Protein AF-A0A814JPN3-F1 (afdb_monomer_lite)

Structure (mmCIF, N/CA/C/O backbone):
data_AF-A0A814JPN3-F1
#
_entry.id   AF-A0A814JPN3-F1
#
loop_
_atom_site.group_PDB
_atom_site.id
_atom_site.type_symbol
_atom_site.label_atom_id
_atom_site.label_alt_id
_atom_site.label_comp_id
_atom_site.label_asym_id
_atom_site.label_entity_id
_atom_site.label_seq_id
_atom_site.pdbx_PDB_ins_code
_atom_site.Cartn_x
_atom_site.Cartn_y
_atom_site.Cartn_z
_atom_site.occupancy
_atom_site.B_iso_or_equiv
_atom_site.auth_seq_id
_atom_site.auth_comp_id
_atom_site.auth_asym_id
_atom_site.auth_atom_id
_atom_site.pdbx_PDB_model_num
ATOM 1 N N . MET A 1 1 ? -47.825 27.924 54.306 1.00 54.75 1 MET A N 1
ATOM 2 C CA . MET A 1 1 ? -46.507 27.350 53.946 1.00 54.75 1 MET A CA 1
ATOM 3 C C . MET A 1 1 ? -46.584 26.082 53.064 1.00 54.75 1 MET A C 1
ATOM 5 O O . MET A 1 1 ? -45.556 25.484 52.810 1.00 54.75 1 MET A O 1
ATOM 9 N N . VAL A 1 2 ? -47.755 25.681 52.530 1.00 55.47 2 VAL A N 1
ATOM 10 C CA . VAL A 1 2 ? -47.903 24.425 51.743 1.00 55.47 2 VAL A CA 1
ATOM 11 C C . VAL A 1 2 ? -47.824 24.639 50.216 1.00 55.47 2 VAL A C 1
ATOM 13 O O . VAL A 1 2 ? -47.392 23.757 49.482 1.00 55.47 2 VAL A O 1
ATOM 16 N N . ARG A 1 3 ? -48.160 25.837 49.712 1.00 53.38 3 ARG A N 1
ATOM 17 C CA . ARG A 1 3 ? -48.206 26.131 48.261 1.00 53.38 3 ARG A CA 1
ATOM 18 C C . ARG A 1 3 ? -46.845 26.150 47.548 1.00 53.38 3 ARG A C 1
ATOM 20 O O . ARG A 1 3 ? -46.806 25.902 46.350 1.00 53.38 3 ARG A O 1
ATOM 27 N N . PHE A 1 4 ? -45.747 26.421 48.257 1.00 55.03 4 PHE A N 1
ATOM 28 C CA . PHE A 1 4 ? -44.409 26.500 47.652 1.00 55.03 4 PHE A CA 1
ATOM 29 C C . PHE A 1 4 ? -43.815 25.121 47.321 1.00 55.03 4 PHE A C 1
ATOM 31 O O . PHE A 1 4 ? -43.157 24.975 46.292 1.00 55.03 4 PHE A O 1
ATOM 38 N N . ASN A 1 5 ? -44.113 24.093 48.125 1.00 57.00 5 ASN A N 1
ATOM 39 C CA . ASN A 1 5 ? -43.586 22.742 47.904 1.00 57.00 5 ASN A CA 1
ATOM 40 C C . ASN A 1 5 ? -44.149 22.087 46.634 1.00 57.00 5 ASN A C 1
ATOM 42 O O . ASN A 1 5 ? -43.405 21.401 45.943 1.00 57.00 5 ASN A O 1
ATOM 46 N N . ASN A 1 6 ? -45.410 22.364 46.275 1.00 59.00 6 ASN A N 1
ATOM 47 C CA . ASN A 1 6 ? -46.043 21.811 45.067 1.00 59.00 6 ASN A CA 1
ATOM 48 C C . ASN A 1 6 ? -45.474 22.378 43.753 1.00 59.00 6 ASN A C 1
ATOM 50 O O . ASN A 1 6 ? -45.504 21.712 42.721 1.00 59.00 6 ASN A O 1
ATOM 54 N N . ILE A 1 7 ? -44.946 23.606 43.775 1.00 63.78 7 ILE A N 1
ATOM 55 C CA . ILE A 1 7 ? -44.332 24.235 42.596 1.00 63.78 7 ILE A CA 1
ATOM 56 C C . ILE A 1 7 ? -42.913 23.694 42.379 1.00 63.78 7 ILE A C 1
ATOM 58 O O . ILE A 1 7 ? -42.514 23.464 41.236 1.00 63.78 7 ILE A O 1
ATOM 62 N N . LEU A 1 8 ? -42.158 23.456 43.462 1.00 61.78 8 LEU A N 1
ATOM 63 C CA . LEU A 1 8 ? -40.846 22.812 43.366 1.00 61.78 8 LEU A CA 1
ATOM 64 C C . LEU A 1 8 ? -40.973 21.374 42.859 1.00 61.78 8 LEU A C 1
ATOM 66 O O . LEU A 1 8 ? -40.282 21.022 41.906 1.00 61.78 8 LEU A O 1
ATOM 70 N N . THR A 1 9 ? -41.876 20.564 43.422 1.00 70.75 9 THR A N 1
ATOM 71 C CA . THR A 1 9 ? -42.084 19.182 42.958 1.00 70.75 9 THR A CA 1
ATOM 72 C C . THR A 1 9 ? -42.483 19.130 41.485 1.00 70.75 9 THR A C 1
ATOM 74 O O . THR A 1 9 ? -41.895 18.349 40.742 1.00 70.75 9 THR A O 1
ATOM 77 N N . GLY A 1 10 ? -43.372 20.013 41.017 1.00 74.38 10 GLY A N 1
ATOM 78 C CA . GLY A 1 10 ? -43.736 20.106 39.596 1.00 74.38 10 GLY A CA 1
ATOM 79 C C . GLY A 1 10 ? -42.550 20.379 38.657 1.00 74.38 10 GLY A C 1
ATOM 80 O O . GLY A 1 10 ? -42.453 19.767 37.594 1.00 74.38 10 GLY A O 1
ATOM 81 N N . LYS A 1 11 ? -41.600 21.237 39.060 1.00 78.12 11 LYS A N 1
ATOM 82 C CA . LYS A 1 11 ? -40.374 21.502 38.283 1.00 78.12 11 LYS A CA 1
ATOM 83 C C . LYS A 1 11 ? -39.437 20.294 38.225 1.00 78.12 11 LYS A C 1
ATOM 85 O O . LYS A 1 11 ? -38.871 20.036 37.165 1.00 78.12 11 LYS A O 1
ATOM 90 N N . TYR A 1 12 ? -39.302 19.535 39.315 1.00 82.19 12 TYR A N 1
ATOM 91 C CA . TYR A 1 12 ? -38.502 18.304 39.321 1.00 82.19 12 TYR A CA 1
ATOM 92 C C . TYR A 1 12 ? -39.085 17.232 38.396 1.00 82.19 12 TYR A C 1
ATOM 94 O O . TYR A 1 12 ? -38.330 16.614 37.649 1.00 82.19 12 TYR A O 1
ATOM 102 N N . TYR A 1 13 ? -40.412 17.062 38.370 1.00 85.19 13 TYR A N 1
ATOM 103 C CA . TYR A 1 13 ? -41.062 16.155 37.417 1.00 85.19 13 TYR A CA 1
ATOM 104 C C . TYR A 1 13 ? -40.834 16.584 35.967 1.00 85.19 13 TYR A C 1
ATOM 106 O O . TYR A 1 13 ? -40.546 15.746 35.118 1.00 85.19 13 TYR A O 1
ATOM 114 N N . MET A 1 14 ? -40.894 17.887 35.679 1.00 86.19 14 MET A N 1
ATOM 115 C CA . MET A 1 14 ? -40.640 18.396 34.330 1.00 86.19 14 MET A CA 1
ATOM 116 C C . MET A 1 14 ? -39.192 18.138 33.883 1.00 86.19 14 MET A C 1
ATOM 118 O O . MET A 1 14 ? -38.963 17.693 32.759 1.00 86.19 14 MET A O 1
ATOM 122 N N . LEU A 1 15 ? -38.219 18.355 34.775 1.00 86.25 15 LEU A N 1
ATOM 123 C CA . LEU A 1 15 ? -36.802 18.095 34.505 1.00 86.25 15 LEU A CA 1
ATOM 124 C C . LEU A 1 15 ? -36.525 16.596 34.307 1.00 86.25 15 LEU A C 1
ATOM 126 O O . LEU A 1 15 ? -35.785 16.215 33.402 1.00 86.25 15 LEU A O 1
ATOM 130 N N . PHE A 1 16 ? -37.167 15.749 35.115 1.00 89.19 16 PHE A N 1
ATOM 131 C CA . PHE A 1 16 ? -37.097 14.296 34.986 1.00 89.19 16 PHE A CA 1
ATOM 132 C C . PHE A 1 16 ? -37.656 13.822 33.639 1.00 89.19 16 PHE A C 1
ATOM 134 O O . PHE A 1 16 ? -37.011 13.032 32.956 1.00 89.19 16 PHE A O 1
ATOM 141 N N . CYS A 1 17 ? -38.796 14.360 33.194 1.00 90.31 17 CYS A N 1
ATOM 142 C CA . CYS A 1 17 ? -39.365 14.035 31.884 1.00 90.31 17 CYS A CA 1
ATOM 143 C C . CYS A 1 17 ? -38.438 14.421 30.722 1.00 90.31 17 CYS A C 1
ATOM 145 O O . CYS A 1 17 ? -38.298 13.649 29.776 1.00 90.31 17 CYS A O 1
ATOM 147 N N . ILE A 1 18 ? -37.775 15.581 30.792 1.00 92.25 18 ILE A N 1
ATOM 148 C CA . ILE A 1 18 ? -36.807 16.014 29.769 1.00 92.25 18 ILE A CA 1
ATOM 149 C C . ILE A 1 18 ? -35.603 15.068 29.725 1.00 92.25 18 ILE A C 1
ATOM 151 O O . ILE A 1 18 ? -35.151 14.703 28.641 1.00 92.25 18 ILE A O 1
ATOM 155 N N . PHE A 1 19 ? -35.111 14.643 30.889 1.00 94.50 19 PHE A N 1
ATOM 156 C CA . PHE A 1 19 ? -34.005 13.694 30.982 1.00 94.50 19 PHE A CA 1
ATOM 157 C C . PHE A 1 19 ? -34.380 12.318 30.418 1.00 94.50 19 PHE A C 1
ATOM 159 O O . PHE A 1 19 ? -33.638 11.737 29.634 1.00 94.50 19 PHE A O 1
ATOM 166 N N . VAL A 1 20 ? -35.568 11.809 30.749 1.00 94.88 20 VAL A N 1
ATOM 167 C CA . VAL A 1 20 ? -36.057 10.538 30.197 1.00 94.88 20 VAL A CA 1
ATOM 168 C C . VAL A 1 20 ? -36.220 10.634 28.678 1.00 94.88 20 VAL A C 1
ATOM 170 O O . VAL A 1 20 ? -35.792 9.733 27.957 1.00 94.88 20 VAL A O 1
ATOM 173 N N . LEU A 1 21 ? -36.773 11.739 28.171 1.00 94.25 21 LEU A N 1
ATOM 174 C CA . LEU A 1 21 ? -36.935 11.958 26.735 1.00 94.25 21 LEU A CA 1
ATOM 175 C C . LEU A 1 21 ? -35.583 12.024 26.009 1.00 94.25 21 LEU A C 1
ATOM 177 O O . LEU A 1 21 ? -35.436 11.421 24.947 1.00 94.25 21 LEU A O 1
ATOM 181 N N . SER A 1 22 ? -34.583 12.703 26.578 1.00 94.06 22 SER A N 1
ATOM 182 C CA . SER A 1 22 ? -33.246 12.772 25.979 1.00 94.06 22 SER A CA 1
ATOM 183 C C . SER A 1 22 ? -32.550 11.408 25.972 1.00 94.06 22 SER A C 1
ATOM 185 O O . SER A 1 22 ? -31.934 11.050 24.967 1.00 94.06 22 SER A O 1
ATOM 187 N N . CYS A 1 23 ? -32.716 10.602 27.026 1.00 95.56 23 CYS A N 1
ATOM 188 C CA . CYS A 1 23 ? -32.232 9.223 27.062 1.00 95.56 23 CYS A CA 1
ATOM 189 C C . CYS A 1 23 ? -32.877 8.358 25.972 1.00 95.56 23 CYS A C 1
ATOM 191 O O . CYS A 1 23 ? -32.170 7.626 25.279 1.00 95.56 23 CYS A O 1
ATOM 193 N N . ILE A 1 24 ? -34.195 8.461 25.779 1.00 95.50 24 ILE A N 1
ATOM 194 C CA . ILE A 1 24 ? -34.912 7.711 24.736 1.00 95.50 24 ILE A CA 1
ATOM 195 C C . ILE A 1 24 ? -34.402 8.104 23.346 1.00 95.50 24 ILE A C 1
ATOM 197 O O . ILE A 1 24 ? -34.072 7.232 22.541 1.00 95.50 24 ILE A O 1
ATOM 201 N N . LEU A 1 25 ? -34.274 9.405 23.073 1.00 95.56 25 LEU A N 1
ATOM 202 C CA . LEU A 1 25 ? -33.757 9.903 21.796 1.00 95.56 25 LEU A CA 1
ATOM 203 C C . LEU A 1 25 ? -32.317 9.443 21.537 1.00 95.56 25 LEU A C 1
ATOM 205 O O . LEU A 1 25 ? -31.983 9.070 20.411 1.00 95.56 25 LEU A O 1
ATOM 209 N N . TYR A 1 26 ? -31.474 9.412 22.571 1.00 96.50 26 TYR A N 1
ATOM 210 C CA . TYR A 1 26 ? -30.112 8.899 22.457 1.00 96.50 26 TYR A CA 1
ATOM 211 C C . TYR A 1 26 ? -30.099 7.416 22.078 1.00 96.50 26 TYR A C 1
ATOM 213 O O . TYR A 1 26 ? -29.408 7.040 21.136 1.00 96.50 26 TYR A O 1
ATOM 221 N N . ILE A 1 27 ? -30.896 6.578 22.749 1.00 94.50 27 ILE A N 1
ATOM 222 C CA . ILE A 1 27 ? -30.971 5.137 22.458 1.00 94.50 27 ILE A CA 1
ATOM 223 C C . ILE A 1 27 ? -31.448 4.889 21.021 1.00 94.50 27 ILE A C 1
ATOM 225 O O . ILE A 1 27 ? -30.842 4.089 20.309 1.00 94.50 27 ILE A O 1
ATOM 229 N N . LEU A 1 28 ? -32.476 5.610 20.565 1.00 94.69 28 LEU A N 1
ATOM 230 C CA . LEU A 1 28 ? -32.971 5.510 19.187 1.00 94.69 28 LEU A CA 1
ATOM 231 C C . LEU A 1 28 ? -31.893 5.891 18.161 1.00 94.69 28 LEU A C 1
ATOM 233 O O . LEU A 1 28 ? -31.717 5.195 17.161 1.00 94.69 28 LEU A O 1
ATOM 237 N N . SER A 1 29 ? -31.124 6.947 18.436 1.00 94.25 29 SER A N 1
ATOM 238 C CA . SER A 1 29 ? -29.995 7.367 17.596 1.00 94.25 29 SER A CA 1
ATOM 239 C C . SER A 1 29 ? -28.899 6.296 17.511 1.00 94.25 29 SER A C 1
ATOM 241 O O . SER A 1 29 ? -28.409 5.985 16.422 1.00 94.25 29 SER A O 1
ATOM 243 N N . GLN A 1 30 ? -28.549 5.666 18.639 1.00 93.62 30 GLN A N 1
ATOM 244 C CA . GLN A 1 30 ? -27.588 4.558 18.658 1.00 93.62 30 GLN A CA 1
ATOM 245 C C . GLN A 1 30 ? -28.074 3.380 17.807 1.00 93.62 30 GLN A C 1
ATOM 247 O O . GLN A 1 30 ? -27.293 2.812 17.047 1.00 93.62 30 GLN A O 1
ATOM 252 N N . PHE A 1 31 ? -29.362 3.046 17.898 1.00 94.44 31 PHE A N 1
ATOM 253 C CA . PHE A 1 31 ? -29.955 1.939 17.152 1.00 94.44 31 PHE A CA 1
ATOM 254 C C . PHE A 1 31 ? -29.919 2.184 15.639 1.00 94.44 31 PHE A C 1
ATOM 256 O O . PHE A 1 31 ? -29.508 1.306 14.881 1.00 94.44 31 PHE A O 1
ATOM 263 N N . TYR A 1 32 ? -30.257 3.403 15.205 1.00 94.50 32 TYR A N 1
ATOM 264 C CA . TYR A 1 32 ? -30.175 3.795 13.798 1.00 94.50 32 TYR A CA 1
ATOM 265 C C . TYR A 1 32 ? -28.742 3.696 13.258 1.00 94.50 32 TYR A C 1
ATOM 267 O O . TYR A 1 32 ? -28.525 3.174 12.165 1.00 94.50 32 TYR A O 1
ATOM 275 N N . ARG A 1 33 ? -27.741 4.125 14.045 1.00 92.81 33 ARG A N 1
ATOM 276 C CA . ARG A 1 33 ? -26.330 4.010 13.647 1.00 92.81 33 ARG A CA 1
ATOM 277 C C . ARG A 1 33 ? -25.917 2.553 13.438 1.00 92.81 33 ARG A C 1
ATOM 279 O O . ARG A 1 33 ? -25.216 2.260 12.476 1.00 92.81 33 ARG A O 1
ATOM 286 N 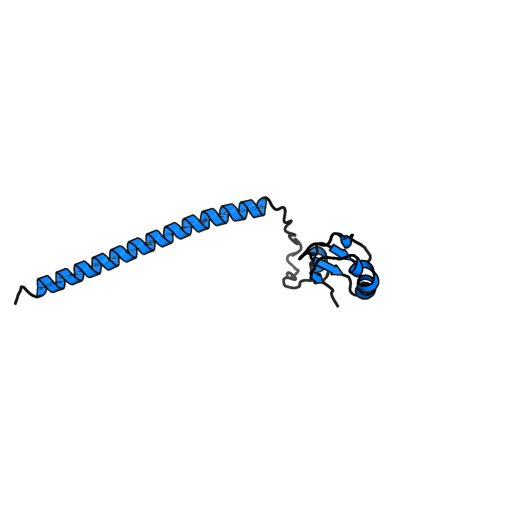N . THR A 1 34 ? -26.338 1.649 14.319 1.00 91.56 34 THR A N 1
ATOM 287 C CA . THR A 1 34 ? -25.993 0.225 14.208 1.00 91.56 34 THR A CA 1
ATOM 288 C C . THR A 1 34 ? -26.566 -0.397 12.937 1.00 91.56 34 THR A C 1
ATOM 290 O O . THR A 1 34 ? -25.849 -1.114 12.244 1.00 91.56 34 THR A O 1
ATOM 293 N N . ILE A 1 35 ? -27.818 -0.079 12.593 1.00 92.12 35 ILE A N 1
ATOM 294 C CA . ILE A 1 35 ? -28.453 -0.562 11.358 1.00 92.12 35 ILE A CA 1
ATOM 295 C C . ILE A 1 35 ? -27.691 -0.049 10.130 1.00 92.12 35 ILE A C 1
ATOM 297 O O . ILE A 1 35 ? -27.298 -0.847 9.282 1.00 92.12 35 ILE A O 1
ATOM 301 N N . LEU A 1 36 ? -27.384 1.251 10.083 1.00 91.19 36 LEU A N 1
ATOM 302 C CA . LEU A 1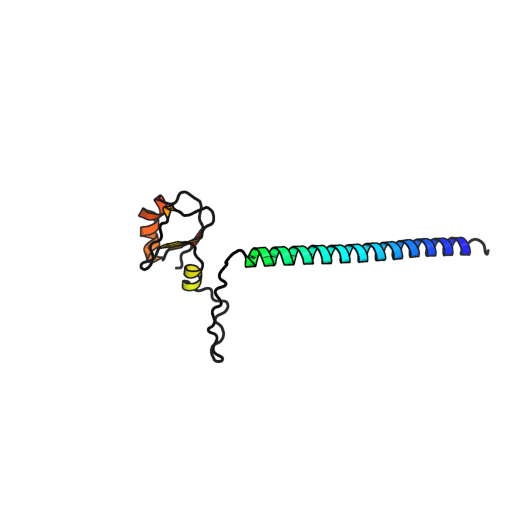 36 ? -26.626 1.850 8.981 1.00 91.19 36 LEU A CA 1
ATOM 303 C C . LEU A 1 36 ? -25.249 1.188 8.798 1.00 91.19 36 LEU A C 1
ATOM 305 O O . LEU A 1 36 ? -24.847 0.882 7.679 1.00 91.19 36 LEU A O 1
ATOM 309 N N . ILE A 1 37 ? -24.526 0.949 9.899 1.00 87.62 37 ILE A N 1
ATOM 310 C CA . ILE A 1 37 ? -23.220 0.279 9.858 1.00 87.62 37 ILE A CA 1
ATOM 311 C C . ILE A 1 37 ? -23.372 -1.152 9.336 1.00 87.62 37 ILE A C 1
ATOM 313 O O . ILE A 1 37 ? -22.559 -1.574 8.521 1.00 87.62 37 ILE A O 1
ATOM 317 N N . SER A 1 38 ? -24.414 -1.877 9.754 1.00 87.75 38 SER A N 1
ATOM 318 C CA . SER A 1 38 ? -24.640 -3.251 9.297 1.00 87.75 38 SER A CA 1
ATOM 319 C C . SER A 1 38 ? -24.876 -3.337 7.784 1.00 87.75 38 SER A C 1
ATOM 321 O O . SER A 1 38 ? -24.238 -4.146 7.109 1.00 87.75 38 SER A O 1
ATOM 323 N N . GLU A 1 39 ? -25.692 -2.443 7.220 1.00 90.25 39 GLU A N 1
ATOM 324 C CA . GLU A 1 39 ? -25.912 -2.373 5.770 1.00 90.25 39 GLU A CA 1
ATOM 325 C C . GLU A 1 39 ? -24.624 -2.008 5.024 1.00 90.25 39 GLU A C 1
ATOM 327 O O . GLU A 1 39 ? -24.279 -2.649 4.031 1.00 90.25 39 GLU A O 1
ATOM 332 N N . LEU A 1 40 ? -23.862 -1.038 5.540 1.00 87.19 40 LEU A N 1
ATOM 333 C CA . LEU A 1 40 ? -22.586 -0.633 4.954 1.00 87.19 40 LEU A CA 1
ATOM 334 C C . LEU A 1 40 ? -21.568 -1.784 4.951 1.00 87.19 40 LEU A C 1
ATOM 336 O O . LEU A 1 40 ? -20.864 -1.972 3.962 1.00 87.19 40 LEU A O 1
ATOM 340 N N . THR A 1 41 ? -21.498 -2.570 6.031 1.00 83.38 41 THR A N 1
ATOM 341 C CA . THR A 1 41 ? -20.585 -3.719 6.112 1.00 83.38 41 THR A CA 1
ATOM 342 C C . THR A 1 41 ? -20.939 -4.812 5.113 1.00 83.38 41 THR A C 1
ATOM 344 O O . THR A 1 41 ? -20.039 -5.347 4.475 1.00 83.38 41 THR A O 1
ATOM 347 N N . ILE A 1 42 ? -22.229 -5.095 4.912 1.00 80.50 42 ILE A N 1
ATOM 348 C CA . ILE A 1 42 ? -22.688 -6.085 3.927 1.00 80.50 42 ILE A CA 1
ATOM 349 C C . ILE A 1 42 ? -22.364 -5.615 2.504 1.00 80.50 42 ILE A C 1
ATOM 351 O O . ILE A 1 42 ? -21.925 -6.403 1.668 1.00 80.50 42 ILE A O 1
ATOM 355 N N . LEU A 1 43 ? -22.557 -4.327 2.209 1.00 80.88 43 LEU A N 1
ATOM 356 C CA . LEU A 1 43 ? -22.201 -3.763 0.906 1.00 80.88 43 LEU A CA 1
ATOM 357 C C . LEU A 1 43 ? -20.692 -3.823 0.661 1.00 80.88 43 LEU A C 1
ATOM 359 O O . LEU A 1 43 ? -20.273 -4.224 -0.423 1.00 80.88 43 LEU A O 1
ATOM 363 N N . LEU A 1 44 ? -19.886 -3.480 1.667 1.00 78.81 44 LEU A N 1
ATOM 364 C CA . LEU A 1 44 ? -18.432 -3.549 1.571 1.00 78.81 44 LEU A CA 1
ATOM 365 C C . LEU A 1 44 ? -17.958 -4.987 1.322 1.00 78.81 44 LEU A C 1
ATOM 367 O O . LEU A 1 44 ? -17.178 -5.207 0.400 1.00 78.81 44 LEU A O 1
ATOM 371 N N . ASP A 1 45 ? -18.471 -5.963 2.068 1.00 77.56 45 ASP A N 1
ATOM 372 C CA . ASP A 1 45 ? -18.106 -7.376 1.910 1.00 77.56 45 ASP A CA 1
ATOM 373 C C . ASP A 1 45 ? -18.458 -7.901 0.509 1.00 77.56 45 ASP A C 1
ATOM 375 O O . ASP A 1 45 ? -17.625 -8.502 -0.163 1.00 77.56 45 ASP A O 1
ATOM 379 N N . ASN A 1 46 ? -19.637 -7.548 -0.015 1.00 71.44 46 ASN A N 1
ATOM 380 C CA . ASN A 1 46 ? -20.025 -7.890 -1.386 1.00 71.44 46 ASN A CA 1
ATOM 381 C C . ASN A 1 46 ? -19.141 -7.212 -2.446 1.00 71.44 46 ASN A C 1
ATOM 383 O O . ASN A 1 46 ? -18.863 -7.804 -3.489 1.00 71.44 46 ASN A O 1
ATOM 387 N N . THR A 1 47 ? -18.693 -5.973 -2.221 1.00 70.81 47 THR A N 1
ATOM 388 C CA . THR A 1 47 ? -17.746 -5.323 -3.142 1.00 70.81 47 THR A CA 1
ATOM 389 C C . THR A 1 47 ? -16.366 -5.973 -3.094 1.00 70.81 47 THR A C 1
ATOM 391 O O . THR A 1 47 ? -15.756 -6.157 -4.143 1.00 70.81 47 THR A O 1
ATOM 394 N N . VAL A 1 48 ? -15.896 -6.383 -1.913 1.00 70.75 48 VAL A N 1
ATOM 395 C CA . VAL A 1 48 ? -14.627 -7.106 -1.744 1.00 70.75 48 VAL A CA 1
ATOM 396 C C . VAL A 1 48 ? -14.713 -8.509 -2.342 1.00 70.75 48 VAL A C 1
ATOM 398 O O . VAL A 1 48 ? -13.784 -8.920 -3.016 1.00 70.75 48 VAL A O 1
ATOM 401 N N . ALA A 1 49 ? -15.830 -9.221 -2.193 1.00 62.03 49 ALA A N 1
ATOM 402 C CA . ALA A 1 49 ? -16.020 -10.541 -2.795 1.00 62.03 49 ALA A CA 1
ATOM 403 C C . ALA A 1 49 ? -16.067 -10.502 -4.335 1.00 62.03 49 ALA A C 1
ATOM 405 O O . ALA A 1 49 ? -15.618 -11.441 -4.987 1.00 62.03 49 ALA A O 1
ATOM 406 N N . ASN A 1 50 ? -16.596 -9.423 -4.925 1.00 59.25 50 ASN A N 1
ATOM 407 C CA . ASN A 1 50 ? -16.649 -9.250 -6.382 1.00 59.25 50 ASN A CA 1
ATOM 408 C C . ASN A 1 50 ? -15.321 -8.768 -6.986 1.00 59.25 50 ASN A C 1
ATOM 410 O O . A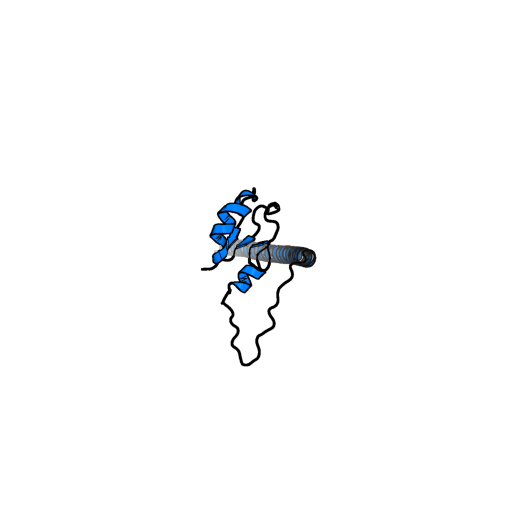SN A 1 50 ? -15.051 -9.002 -8.166 1.00 59.25 50 ASN A O 1
ATOM 414 N N . ASN A 1 51 ? -14.482 -8.110 -6.191 1.00 57.47 51 ASN A N 1
ATOM 415 C CA . ASN A 1 51 ? -13.139 -7.734 -6.593 1.00 57.47 51 ASN A CA 1
ATOM 416 C C . ASN A 1 51 ? -12.222 -8.906 -6.235 1.00 57.47 51 ASN A C 1
ATOM 418 O O . ASN A 1 51 ? -11.916 -9.091 -5.069 1.00 57.47 51 ASN A O 1
ATOM 422 N N . ASN A 1 52 ? -11.780 -9.704 -7.213 1.00 54.97 52 ASN A N 1
ATOM 423 C CA . ASN A 1 52 ? -10.841 -10.822 -7.018 1.00 54.97 52 ASN A CA 1
ATOM 424 C C . ASN A 1 52 ? -9.454 -10.359 -6.505 1.00 54.97 52 ASN A C 1
ATOM 426 O O . ASN A 1 52 ? -8.436 -10.559 -7.166 1.00 54.97 52 ASN A O 1
ATOM 430 N N . THR A 1 53 ? -9.377 -9.735 -5.332 1.00 48.69 53 THR A N 1
ATOM 431 C CA . THR A 1 53 ? -8.140 -9.529 -4.595 1.00 48.69 53 THR A CA 1
ATOM 432 C C . THR A 1 53 ? -7.762 -10.877 -4.014 1.00 48.69 53 THR A C 1
ATOM 434 O O . THR A 1 53 ? -8.264 -11.303 -2.975 1.00 48.69 53 THR A O 1
ATOM 437 N N . THR A 1 54 ? -6.911 -11.595 -4.736 1.00 43.03 54 THR A N 1
ATOM 438 C CA . THR A 1 54 ? -6.263 -12.813 -4.263 1.00 43.03 54 THR A CA 1
ATOM 439 C C . THR A 1 54 ? -5.516 -12.503 -2.969 1.00 43.03 54 THR A C 1
ATOM 441 O O . THR A 1 54 ? -4.429 -11.927 -2.987 1.00 43.03 54 THR A O 1
ATOM 444 N N . TYR A 1 55 ? -6.100 -12.869 -1.831 1.00 46.75 55 TYR A N 1
ATOM 445 C CA . TYR A 1 55 ? -5.395 -12.872 -0.558 1.00 46.75 55 TYR A CA 1
ATOM 446 C C . TYR A 1 55 ? -4.325 -13.967 -0.617 1.00 46.75 55 TYR A C 1
ATOM 448 O O . TYR A 1 55 ? -4.632 -15.158 -0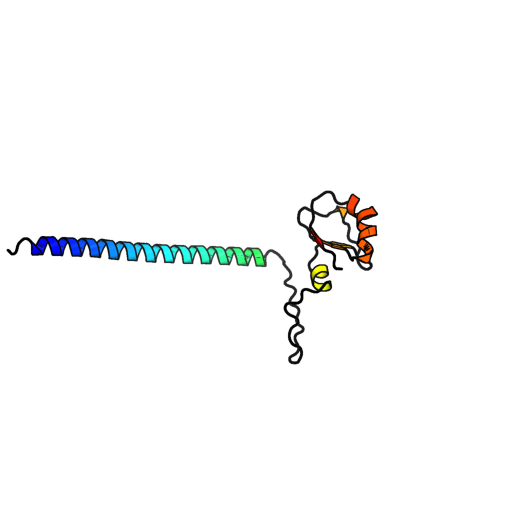.552 1.00 46.75 55 TYR A O 1
ATOM 456 N N . TYR A 1 56 ? -3.061 -13.573 -0.768 1.00 46.19 56 TYR A N 1
ATOM 457 C CA . TYR A 1 56 ? -1.921 -14.481 -0.658 1.00 46.19 56 TYR A CA 1
ATOM 458 C C . TYR A 1 56 ? -1.762 -14.922 0.804 1.00 46.19 56 TYR A C 1
ATOM 460 O O . TYR A 1 56 ? -1.019 -14.324 1.581 1.00 46.19 56 TYR A O 1
ATOM 468 N N . TYR A 1 57 ? -2.481 -15.969 1.206 1.00 42.22 57 TYR A N 1
ATOM 469 C CA . TYR A 1 57 ? -2.249 -16.640 2.482 1.00 42.22 57 TYR A CA 1
ATOM 470 C C . TYR A 1 57 ? -0.949 -17.448 2.395 1.00 42.22 57 TYR A C 1
ATOM 472 O O . TYR A 1 57 ? -0.922 -18.555 1.858 1.00 42.22 57 TYR A O 1
ATOM 480 N N . TYR A 1 58 ? 0.142 -16.903 2.936 1.00 45.44 58 TYR A N 1
ATOM 481 C CA . TYR A 1 58 ? 1.389 -17.644 3.132 1.00 45.44 58 TYR A CA 1
ATOM 482 C C . TYR A 1 58 ? 1.198 -18.704 4.221 1.00 45.44 58 TYR A C 1
ATOM 484 O O . TYR A 1 58 ? 1.367 -18.455 5.414 1.00 45.44 58 TYR A O 1
ATOM 492 N N . HIS A 1 59 ? 0.837 -19.914 3.807 1.00 44.47 59 HIS A N 1
ATOM 493 C CA . HIS A 1 59 ? 0.702 -21.059 4.695 1.00 44.47 59 HIS A CA 1
ATOM 494 C C . HIS A 1 59 ? 2.044 -21.783 4.860 1.00 44.47 59 HIS A C 1
ATOM 496 O O . HIS A 1 59 ? 2.240 -22.849 4.298 1.00 44.47 59 HIS A O 1
ATOM 502 N N . HIS A 1 60 ? 2.980 -21.217 5.629 1.00 47.12 60 HIS A N 1
ATOM 503 C CA . HIS A 1 60 ? 4.172 -21.956 6.076 1.00 47.12 60 HIS A CA 1
ATOM 504 C C . HIS A 1 60 ? 4.670 -21.496 7.455 1.00 47.12 60 HIS A C 1
ATOM 506 O O . HIS A 1 60 ? 5.775 -20.979 7.602 1.00 47.12 60 HIS A O 1
ATOM 512 N N . ALA A 1 61 ? 3.868 -21.747 8.490 1.00 45.59 61 ALA A N 1
ATOM 513 C CA . ALA A 1 61 ? 4.353 -21.819 9.866 1.00 45.59 61 ALA A CA 1
ATOM 514 C C . ALA A 1 61 ? 4.170 -23.260 10.360 1.00 45.59 61 ALA A C 1
ATOM 516 O O . ALA A 1 61 ? 3.103 -23.652 10.822 1.00 45.59 61 ALA A O 1
ATOM 517 N N . THR A 1 62 ? 5.199 -24.087 10.187 1.00 56.19 62 THR A N 1
ATOM 518 C CA . THR A 1 62 ? 5.319 -25.357 10.912 1.00 56.19 62 THR A CA 1
ATOM 519 C C . THR A 1 62 ? 5.557 -25.063 12.394 1.00 56.19 62 THR A C 1
ATOM 521 O O . THR A 1 62 ? 6.243 -24.093 12.705 1.00 56.19 62 THR A O 1
ATOM 524 N N . SER A 1 63 ? 5.037 -25.913 13.288 1.00 60.59 63 SER A N 1
ATOM 525 C CA . SER A 1 63 ? 5.046 -25.757 14.760 1.00 60.59 63 SER A CA 1
ATOM 526 C C . SER A 1 63 ? 6.399 -25.374 15.387 1.00 60.59 63 SER A C 1
ATOM 528 O O . SER A 1 63 ? 6.415 -24.775 16.457 1.00 60.59 63 SER A O 1
ATOM 530 N N . ASP A 1 64 ? 7.515 -25.681 14.722 1.00 60.31 64 ASP A N 1
ATOM 531 C CA . ASP A 1 64 ? 8.876 -25.448 15.228 1.00 60.31 64 ASP A CA 1
ATOM 532 C C . ASP A 1 64 ? 9.562 -24.199 14.647 1.00 60.31 64 ASP A C 1
ATOM 534 O O . ASP A 1 64 ? 10.735 -23.939 14.919 1.00 60.31 64 ASP A O 1
ATOM 538 N N . ARG A 1 65 ? 8.859 -23.406 13.829 1.00 55.94 65 ARG A N 1
ATOM 539 C CA . ARG A 1 65 ? 9.391 -22.176 13.236 1.00 55.94 65 ARG A CA 1
ATOM 540 C C . ARG A 1 65 ? 8.516 -21.001 13.660 1.00 55.94 65 ARG A C 1
ATOM 542 O O . ARG A 1 65 ? 7.381 -20.881 13.206 1.00 55.94 65 ARG A O 1
ATOM 549 N N . ASN A 1 66 ? 9.050 -20.124 14.516 1.00 52.94 66 ASN A N 1
ATOM 550 C CA . ASN A 1 66 ? 8.408 -18.839 14.790 1.00 52.94 66 ASN A CA 1
ATOM 551 C C . ASN A 1 66 ? 8.109 -18.146 13.456 1.00 52.94 66 ASN A C 1
ATOM 553 O O . ASN A 1 66 ? 8.981 -18.050 12.591 1.00 52.94 66 ASN A O 1
ATOM 557 N N . SER A 1 67 ? 6.867 -17.693 13.297 1.00 56.72 67 SER A N 1
ATOM 558 C CA . SER A 1 67 ? 6.442 -16.942 12.121 1.00 56.72 67 SER A CA 1
ATOM 559 C C . SER A 1 67 ? 7.350 -15.725 11.938 1.00 56.72 67 SER A C 1
ATOM 561 O O . SER A 1 67 ? 7.505 -14.927 12.861 1.00 56.72 67 SER A O 1
ATOM 563 N N . SER A 1 68 ? 7.925 -15.548 10.746 1.00 52.75 68 SER A N 1
ATOM 564 C CA . SER A 1 68 ? 8.717 -14.366 10.369 1.00 52.75 68 SER A CA 1
ATOM 565 C C . SER A 1 68 ? 7.863 -13.096 10.205 1.00 52.75 68 SER A C 1
ATOM 567 O O . SER A 1 68 ? 8.259 -12.161 9.518 1.00 52.75 68 SER A O 1
ATOM 569 N N . TYR A 1 69 ? 6.668 -13.054 10.789 1.00 51.62 69 TYR A N 1
ATOM 570 C CA . TYR A 1 69 ? 5.785 -11.895 10.803 1.00 51.62 69 TYR A CA 1
ATOM 571 C C . TYR A 1 69 ? 6.339 -10.904 11.840 1.00 51.62 69 TYR A C 1
ATOM 573 O O . TYR A 1 69 ? 6.205 -11.115 13.039 1.00 51.62 69 TYR A O 1
ATOM 581 N N . LEU A 1 70 ? 7.158 -9.921 11.462 1.00 59.72 70 LEU A N 1
ATOM 582 C CA . LEU A 1 70 ? 6.784 -8.721 10.705 1.00 59.72 70 LEU A CA 1
ATOM 583 C C . LEU A 1 70 ? 7.809 -8.357 9.604 1.00 59.72 70 LEU A C 1
ATOM 585 O O . LEU A 1 70 ? 8.043 -7.181 9.330 1.00 59.72 70 LEU A O 1
ATOM 589 N N 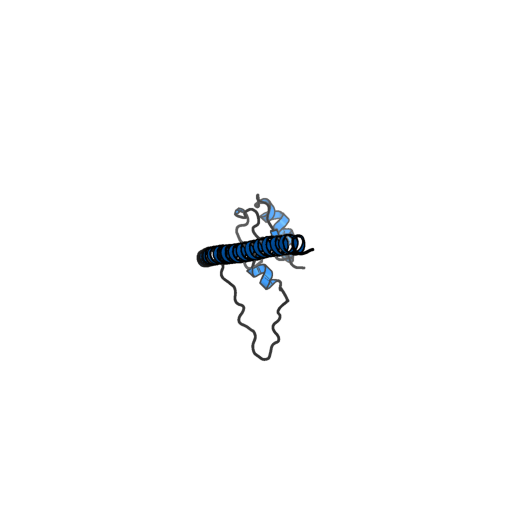. PHE A 1 71 ? 8.483 -9.341 9.009 1.00 58.66 71 PHE A N 1
ATOM 590 C CA . PHE A 1 71 ? 9.531 -9.098 8.018 1.00 58.66 71 PHE A CA 1
ATOM 591 C C . PHE A 1 71 ? 8.945 -9.116 6.607 1.00 58.66 71 PHE A C 1
ATOM 593 O O . PHE A 1 71 ? 8.782 -10.170 5.992 1.00 58.66 71 PHE A O 1
ATOM 600 N N . ILE A 1 72 ? 8.620 -7.930 6.088 1.00 66.81 72 ILE A N 1
ATOM 601 C CA . ILE A 1 72 ? 8.374 -7.754 4.655 1.00 66.81 72 ILE A CA 1
ATOM 602 C C . ILE A 1 72 ? 9.729 -7.926 3.960 1.00 66.81 72 ILE A C 1
ATOM 604 O O . ILE A 1 72 ? 10.619 -7.091 4.114 1.00 66.81 72 ILE A O 1
ATOM 608 N N . SER A 1 73 ? 9.913 -9.048 3.262 1.00 76.19 73 SER A N 1
ATOM 609 C CA . SER A 1 73 ? 11.125 -9.321 2.491 1.00 76.19 73 SER A CA 1
ATOM 610 C C . SER A 1 73 ? 11.022 -8.724 1.089 1.00 76.19 73 SER A C 1
ATOM 612 O O . SER A 1 73 ? 9.957 -8.277 0.653 1.00 76.19 73 SER A O 1
ATOM 614 N N . GLY A 1 74 ? 12.133 -8.734 0.351 1.00 77.31 74 GLY A N 1
ATOM 615 C CA . GLY A 1 74 ? 12.113 -8.244 -1.021 1.00 77.31 74 GLY A CA 1
ATOM 616 C C . GLY A 1 74 ? 11.277 -9.068 -1.982 1.00 77.31 74 GLY A C 1
ATOM 617 O O . GLY A 1 74 ? 10.624 -8.496 -2.852 1.00 77.31 74 GLY A O 1
ATOM 618 N N . ASP A 1 75 ? 11.182 -10.372 -1.748 1.00 80.81 75 ASP A N 1
ATOM 619 C CA . ASP A 1 75 ? 10.270 -11.239 -2.490 1.00 80.81 75 ASP A CA 1
ATOM 620 C C . ASP A 1 75 ? 8.809 -10.884 -2.214 1.00 80.81 75 ASP A C 1
ATOM 622 O O . ASP A 1 75 ? 7.978 -10.925 -3.120 1.00 80.81 75 ASP A O 1
ATOM 626 N N . THR A 1 76 ? 8.499 -10.463 -0.984 1.00 84.56 76 THR A N 1
ATOM 627 C CA . THR A 1 76 ? 7.165 -9.983 -0.626 1.00 84.56 76 THR A CA 1
ATOM 628 C C . THR A 1 76 ? 6.817 -8.721 -1.414 1.00 84.56 76 THR A C 1
ATOM 630 O O . THR A 1 76 ? 5.781 -8.690 -2.071 1.00 84.56 76 THR A O 1
ATOM 633 N N . PHE A 1 77 ? 7.686 -7.705 -1.433 1.00 86.56 77 PHE A N 1
ATOM 634 C CA . PHE A 1 77 ? 7.460 -6.498 -2.243 1.00 86.56 77 PHE A CA 1
ATOM 635 C C . PHE A 1 77 ? 7.353 -6.807 -3.734 1.00 86.56 77 PHE A C 1
ATOM 637 O O . PHE A 1 77 ? 6.460 -6.301 -4.403 1.00 86.56 77 PHE A O 1
ATOM 644 N N . ARG A 1 78 ? 8.222 -7.681 -4.244 1.00 86.81 78 ARG A N 1
ATOM 645 C CA . ARG A 1 78 ? 8.190 -8.134 -5.631 1.00 86.81 78 ARG A CA 1
ATOM 646 C C . ARG A 1 78 ? 6.862 -8.805 -5.989 1.00 86.81 78 ARG A C 1
ATOM 648 O O . ARG A 1 78 ? 6.352 -8.572 -7.078 1.00 86.81 78 ARG A O 1
ATOM 655 N N . ALA A 1 79 ? 6.311 -9.626 -5.098 1.00 84.88 79 ALA A N 1
ATOM 656 C CA . ALA A 1 79 ? 5.035 -10.306 -5.308 1.00 84.88 79 ALA A CA 1
ATOM 657 C C . ALA A 1 79 ? 3.821 -9.362 -5.232 1.00 84.88 79 ALA A C 1
ATOM 659 O O . ALA A 1 79 ? 2.803 -9.644 -5.859 1.00 84.88 79 ALA A O 1
ATOM 660 N N . PHE A 1 80 ? 3.920 -8.265 -4.475 1.00 86.62 80 PHE A N 1
ATOM 661 C CA . PHE A 1 80 ? 2.851 -7.270 -4.335 1.00 86.62 80 PHE A CA 1
ATOM 662 C C . PHE A 1 80 ? 2.844 -6.188 -5.421 1.00 86.62 80 PHE A C 1
ATOM 664 O O . PHE A 1 80 ? 1.895 -5.411 -5.476 1.00 86.62 80 PHE A O 1
ATOM 671 N N . SER A 1 81 ? 3.870 -6.120 -6.267 1.00 90.38 81 SER A N 1
ATOM 672 C CA . SER A 1 81 ? 3.943 -5.125 -7.335 1.00 90.38 81 SER A CA 1
ATOM 673 C C . SER A 1 81 ? 3.155 -5.535 -8.574 1.00 90.38 81 SER A C 1
ATOM 675 O O . SER A 1 81 ? 3.177 -6.695 -8.990 1.00 90.38 81 SER A O 1
ATOM 677 N N . ASP A 1 82 ? 2.521 -4.553 -9.209 1.00 91.25 82 ASP A N 1
ATOM 678 C CA . ASP A 1 82 ? 1.767 -4.737 -10.449 1.00 91.25 82 ASP A CA 1
ATOM 679 C C . ASP A 1 82 ? 2.705 -5.084 -11.617 1.00 91.25 82 ASP A C 1
ATOM 681 O O . ASP A 1 82 ? 2.433 -5.995 -12.405 1.00 91.25 82 ASP A O 1
ATOM 685 N N . TYR A 1 83 ? 3.860 -4.412 -11.678 1.00 90.69 83 TYR A N 1
ATOM 686 C CA . TYR A 1 83 ? 4.895 -4.630 -12.690 1.00 90.69 83 TYR A CA 1
ATOM 687 C C . TYR A 1 83 ? 6.221 -5.007 -12.047 1.00 90.69 83 TYR A C 1
ATOM 689 O O . TYR A 1 83 ? 6.612 -4.465 -11.011 1.00 90.69 83 TYR A O 1
ATOM 697 N N . ILE A 1 84 ? 6.946 -5.908 -12.701 1.00 90.50 84 ILE A N 1
ATOM 698 C CA . ILE A 1 84 ? 8.253 -6.391 -12.273 1.00 90.50 84 ILE A CA 1
ATOM 699 C C . ILE A 1 84 ? 9.243 -6.194 -13.420 1.00 90.50 84 ILE A C 1
ATOM 701 O O . ILE A 1 84 ? 9.017 -6.641 -14.547 1.00 90.50 84 ILE A O 1
ATOM 705 N N . TYR A 1 85 ? 10.354 -5.536 -13.102 1.00 90.00 85 TYR A N 1
ATOM 706 C CA . TYR A 1 85 ? 11.511 -5.377 -13.971 1.00 90.00 85 TYR A CA 1
ATOM 707 C C . TYR A 1 85 ? 12.723 -6.053 -13.324 1.00 90.00 85 TYR A C 1
ATOM 709 O O . TYR A 1 85 ? 13.384 -5.492 -12.443 1.00 90.00 85 TYR A O 1
ATOM 717 N N . ASP A 1 86 ? 12.963 -7.293 -13.736 1.00 87.62 86 ASP A N 1
ATOM 718 C CA . ASP A 1 86 ? 13.982 -8.186 -13.188 1.00 87.62 86 ASP A CA 1
ATOM 719 C C . ASP A 1 86 ? 14.528 -9.135 -14.281 1.00 87.62 86 ASP A C 1
ATOM 721 O O . ASP A 1 86 ? 13.981 -9.209 -15.382 1.00 87.62 86 ASP A O 1
ATOM 725 N N . GLU A 1 87 ? 15.573 -9.918 -14.000 1.00 82.06 87 GLU A N 1
ATOM 726 C CA . GLU A 1 87 ? 16.152 -10.878 -14.959 1.00 82.06 87 GLU A CA 1
ATOM 727 C C . GLU A 1 87 ? 15.159 -11.937 -15.462 1.00 82.06 87 GLU A C 1
ATOM 729 O O . GLU A 1 87 ? 15.306 -12.478 -16.555 1.00 82.06 87 GLU A O 1
ATOM 734 N N . THR A 1 88 ? 14.157 -12.254 -14.647 1.00 79.56 88 THR A N 1
ATOM 735 C CA . THR A 1 88 ? 13.193 -13.332 -14.906 1.00 79.56 88 THR A CA 1
ATOM 736 C C . THR A 1 88 ? 11.911 -12.838 -15.568 1.00 79.56 88 THR A C 1
ATOM 738 O O . THR A 1 88 ? 11.196 -13.629 -16.183 1.00 79.56 88 THR A O 1
ATOM 741 N N . ARG A 1 89 ? 11.592 -11.549 -15.424 1.00 78.25 89 ARG A N 1
ATOM 742 C CA . ARG A 1 89 ? 10.324 -10.962 -15.855 1.00 78.25 89 ARG A CA 1
ATOM 743 C C . ARG A 1 89 ? 10.565 -9.518 -16.262 1.00 78.25 89 ARG A C 1
ATOM 745 O O . ARG A 1 89 ? 11.090 -8.726 -15.486 1.00 78.25 89 ARG A O 1
ATOM 752 N N . ASN A 1 90 ? 10.187 -9.211 -17.496 1.00 73.75 90 ASN A N 1
ATOM 753 C CA . ASN A 1 90 ? 10.367 -7.899 -18.090 1.00 73.75 90 ASN A CA 1
ATOM 754 C C . ASN A 1 90 ? 9.022 -7.423 -18.635 1.00 73.75 90 ASN A C 1
ATOM 756 O O . ASN A 1 90 ? 8.707 -7.607 -19.814 1.00 73.75 90 ASN A O 1
ATOM 760 N N . ASP A 1 91 ? 8.188 -6.920 -17.730 1.00 81.94 91 ASP A N 1
ATOM 761 C CA . ASP A 1 91 ? 6.832 -6.519 -18.081 1.00 81.94 91 ASP A CA 1
ATOM 762 C C . ASP A 1 91 ? 6.821 -5.298 -18.999 1.00 81.94 91 ASP A C 1
ATOM 764 O O . ASP A 1 91 ? 7.737 -4.472 -19.014 1.00 81.94 91 ASP A O 1
ATOM 768 N N . ASN A 1 92 ? 5.740 -5.158 -19.764 1.00 81.00 92 ASN A N 1
ATOM 769 C CA . ASN A 1 92 ? 5.565 -3.998 -20.618 1.00 81.00 92 ASN A CA 1
ATOM 770 C C . ASN A 1 92 ? 5.239 -2.748 -19.783 1.00 81.00 92 ASN A C 1
ATOM 772 O O . ASN A 1 92 ? 4.084 -2.471 -19.476 1.00 81.00 92 ASN A O 1
ATOM 776 N N . LEU A 1 93 ? 6.263 -1.958 -19.477 1.00 83.62 93 LEU A N 1
ATOM 777 C CA . LEU A 1 93 ? 6.150 -0.744 -18.664 1.00 83.62 93 LEU A CA 1
ATOM 778 C C . LEU A 1 93 ? 5.421 0.415 -19.370 1.00 83.62 93 LEU A C 1
ATOM 780 O O . LEU A 1 93 ? 5.071 1.404 -18.734 1.00 83.62 93 LEU A O 1
ATOM 784 N N . SER A 1 94 ? 5.131 0.301 -20.669 1.00 84.25 94 SER A N 1
ATOM 785 C CA . SER A 1 94 ? 4.371 1.332 -21.391 1.00 84.25 94 SER A CA 1
ATOM 786 C C . SER A 1 94 ? 2.888 1.398 -21.006 1.00 84.25 94 SER A C 1
ATOM 788 O O . SER A 1 94 ? 2.235 2.400 -21.298 1.00 84.25 94 SER A O 1
ATOM 790 N N . SER A 1 95 ? 2.348 0.360 -20.355 1.00 87.69 95 SER A N 1
ATOM 791 C CA . SER A 1 95 ? 0.951 0.315 -19.906 1.00 87.69 95 SER A CA 1
ATOM 792 C C . SER A 1 95 ? 0.740 0.756 -18.457 1.00 87.69 95 SER A C 1
ATOM 794 O O . SER A 1 95 ? -0.393 0.681 -17.986 1.00 87.69 95 SER A O 1
ATOM 796 N N . VAL A 1 96 ? 1.799 1.198 -17.770 1.00 90.31 96 VAL A N 1
ATOM 797 C CA . VAL A 1 96 ? 1.735 1.639 -16.371 1.00 90.31 96 VAL A CA 1
ATOM 798 C C . VAL A 1 96 ? 0.781 2.825 -16.234 1.00 90.31 96 VAL A C 1
ATOM 800 O O . VAL A 1 96 ? 0.878 3.814 -16.967 1.00 90.31 96 VAL A O 1
ATOM 803 N N . LYS A 1 97 ? -0.140 2.718 -15.280 1.00 90.25 97 LYS A N 1
ATOM 804 C CA . LYS A 1 97 ? -1.149 3.718 -14.936 1.00 90.25 97 LYS A CA 1
ATOM 805 C C . LYS A 1 97 ? -0.801 4.434 -13.640 1.00 90.25 97 LYS A C 1
ATOM 807 O O . LYS A 1 97 ? 0.040 3.999 -12.855 1.00 90.25 97 LYS A O 1
ATOM 812 N N . TYR A 1 98 ? -1.516 5.531 -13.410 1.00 91.62 98 TYR A N 1
ATOM 813 C CA . TYR A 1 98 ? -1.390 6.306 -12.187 1.00 91.62 98 TYR A CA 1
ATOM 814 C C . TYR A 1 98 ? -1.576 5.439 -10.934 1.00 91.62 98 TYR A C 1
ATOM 816 O O . TYR A 1 98 ? -2.625 4.821 -10.754 1.00 91.62 98 TYR A O 1
ATOM 824 N N . GLY A 1 99 ? -0.570 5.445 -10.058 1.00 89.50 99 GLY A N 1
ATOM 825 C CA . GLY A 1 99 ? -0.611 4.760 -8.762 1.00 89.50 99 GLY A CA 1
ATOM 826 C C . GLY A 1 99 ? -0.268 3.267 -8.786 1.00 89.50 99 GLY A C 1
ATOM 827 O O . GLY A 1 99 ? -0.232 2.666 -7.716 1.00 89.50 99 GLY A O 1
ATOM 828 N N . GLU A 1 100 ? 0.020 2.683 -9.952 1.00 92.12 100 GLU A N 1
ATOM 829 C CA . GLU A 1 100 ? 0.513 1.303 -10.042 1.00 92.12 100 GLU A CA 1
ATOM 830 C C . GLU A 1 100 ? 1.948 1.194 -9.499 1.00 92.12 100 GLU A C 1
ATOM 832 O O . GLU A 1 100 ? 2.738 2.151 -9.526 1.00 92.12 100 GLU A O 1
ATOM 837 N N . ILE A 1 101 ? 2.275 0.016 -8.975 1.00 92.56 101 ILE A N 1
ATOM 838 C CA . ILE A 1 101 ? 3.541 -0.268 -8.307 1.00 92.56 101 ILE A CA 1
ATOM 839 C C . ILE A 1 101 ? 4.468 -1.007 -9.269 1.00 92.56 101 ILE A C 1
ATOM 841 O O . ILE A 1 101 ? 4.158 -2.090 -9.769 1.00 92.56 101 ILE A O 1
ATOM 845 N N . VAL A 1 102 ? 5.650 -0.439 -9.487 1.00 92.81 102 VAL A N 1
ATO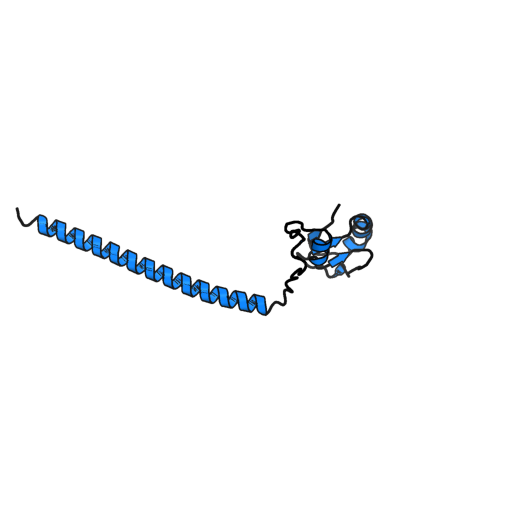M 846 C CA . VAL A 1 102 ? 6.710 -1.027 -10.305 1.00 92.81 102 VAL A CA 1
ATOM 847 C C . VAL A 1 102 ? 7.850 -1.464 -9.391 1.00 92.81 102 VAL A C 1
ATOM 849 O O . VAL A 1 102 ? 8.502 -0.637 -8.750 1.00 92.81 102 VAL A O 1
ATOM 852 N N . PHE A 1 103 ? 8.113 -2.767 -9.342 1.00 93.44 103 PHE A N 1
ATOM 853 C CA . PHE A 1 103 ? 9.298 -3.324 -8.701 1.00 93.44 103 PHE A CA 1
ATOM 854 C C . PHE A 1 103 ? 10.462 -3.356 -9.685 1.00 93.44 103 PHE A C 1
ATOM 856 O O . PHE A 1 103 ? 10.343 -3.919 -10.774 1.00 93.44 103 PHE A O 1
ATOM 863 N N . VAL A 1 104 ? 11.606 -2.815 -9.280 1.00 92.12 104 VAL A N 1
ATOM 864 C CA . VAL A 1 104 ? 12.850 -2.887 -10.048 1.00 92.12 104 VAL A CA 1
ATOM 865 C C . VAL A 1 104 ? 13.922 -3.511 -9.171 1.00 92.12 104 VAL A C 1
ATOM 867 O O . VAL A 1 104 ? 14.154 -3.059 -8.049 1.00 92.12 104 VAL A O 1
ATOM 870 N N . LYS A 1 105 ? 14.601 -4.544 -9.678 1.00 89.94 105 LYS A N 1
ATOM 871 C CA . LYS A 1 105 ? 15.777 -5.086 -8.992 1.00 89.94 105 LYS A CA 1
ATOM 872 C C . LYS A 1 105 ? 16.903 -4.051 -8.995 1.00 89.94 105 LYS A C 1
ATOM 874 O O . LYS A 1 105 ? 17.181 -3.435 -10.024 1.00 89.94 105 LYS A O 1
ATOM 879 N N . THR A 1 106 ? 17.584 -3.894 -7.864 1.00 90.06 106 THR A N 1
ATOM 880 C CA . THR A 1 106 ? 18.595 -2.843 -7.654 1.00 90.06 106 THR A CA 1
ATOM 881 C C . THR A 1 106 ? 19.711 -2.852 -8.694 1.00 90.06 106 THR A C 1
ATOM 883 O O . THR A 1 106 ? 20.064 -1.796 -9.216 1.00 90.06 106 THR A O 1
ATOM 886 N N . ASP A 1 107 ? 20.184 -4.031 -9.098 1.00 90.00 107 ASP A N 1
ATOM 887 C CA . ASP A 1 107 ? 21.213 -4.172 -10.140 1.00 90.00 107 ASP A CA 1
ATOM 888 C C . ASP A 1 107 ? 20.755 -3.645 -11.512 1.00 90.00 107 ASP A C 1
ATOM 890 O O . ASP A 1 107 ? 21.565 -3.248 -12.352 1.00 90.00 107 ASP A O 1
ATOM 894 N N . MET A 1 108 ? 19.442 -3.613 -11.746 1.00 90.38 108 MET A N 1
ATOM 895 C CA . MET A 1 108 ? 18.827 -3.199 -13.003 1.00 90.38 108 MET A CA 1
ATOM 896 C C . MET A 1 108 ? 18.314 -1.758 -12.987 1.00 90.38 108 MET A C 1
ATOM 898 O O . MET A 1 108 ? 17.938 -1.259 -14.051 1.00 90.38 108 MET A O 1
ATOM 902 N N . LEU A 1 109 ? 18.356 -1.053 -11.849 1.00 91.12 109 LEU A N 1
ATOM 903 C CA . LEU A 1 109 ? 17.967 0.361 -11.756 1.00 91.12 109 LEU A CA 1
ATOM 904 C C . LEU A 1 109 ? 18.651 1.245 -12.815 1.00 91.12 109 LEU A C 1
ATOM 906 O O . LEU A 1 109 ? 17.948 2.013 -13.479 1.00 91.12 109 LEU A O 1
ATOM 910 N N . PRO A 1 110 ? 19.977 1.141 -13.061 1.00 91.19 110 PRO A N 1
ATOM 911 C CA . PRO A 1 110 ? 20.622 1.966 -14.081 1.00 91.19 110 PRO A CA 1
ATOM 912 C C . PRO A 1 110 ? 20.079 1.686 -15.487 1.00 91.19 110 PRO A C 1
ATOM 914 O O . PRO A 1 110 ? 19.877 2.604 -16.282 1.00 91.19 110 PRO A O 1
ATOM 917 N N . SER A 1 111 ? 19.815 0.416 -15.801 1.00 89.38 111 SER A N 1
ATOM 918 C CA . SER A 1 111 ? 19.255 0.005 -17.092 1.00 89.38 111 SER A CA 1
ATOM 919 C C . SER A 1 111 ? 17.813 0.497 -17.256 1.00 89.38 111 SER A C 1
ATOM 921 O O . SER A 1 111 ? 17.457 1.051 -18.302 1.00 89.38 111 SER A O 1
ATOM 923 N N . PHE A 1 112 ? 17.014 0.381 -16.193 1.00 91.12 112 PHE A N 1
ATOM 924 C CA . PHE A 1 112 ? 15.633 0.844 -16.130 1.00 91.12 112 PHE A CA 1
ATOM 925 C C . PHE A 1 112 ? 15.521 2.344 -16.425 1.00 91.12 112 PHE A C 1
ATOM 927 O O . PHE A 1 112 ? 14.782 2.731 -17.331 1.00 91.12 112 PHE A O 1
ATOM 934 N N . PHE A 1 113 ? 16.301 3.193 -15.745 1.00 91.25 113 PHE A N 1
ATOM 935 C CA . PHE A 1 113 ? 16.243 4.645 -15.960 1.00 91.25 113 PHE A CA 1
ATOM 936 C C . PHE A 1 113 ? 16.745 5.082 -17.342 1.00 91.25 113 PHE A C 1
ATOM 938 O O . PHE A 1 113 ? 16.261 6.068 -17.898 1.00 91.25 113 PHE A O 1
ATOM 945 N N . ASN A 1 114 ? 17.679 4.339 -17.936 1.00 89.94 114 ASN A N 1
ATOM 946 C CA . ASN A 1 114 ? 18.214 4.667 -19.257 1.00 89.94 114 ASN A CA 1
ATOM 947 C C . ASN A 1 114 ? 17.270 4.305 -20.412 1.00 89.94 114 ASN A C 1
ATOM 949 O O . ASN A 1 114 ? 17.295 4.972 -21.457 1.00 89.94 114 ASN A O 1
ATOM 953 N N . SER A 1 115 ? 16.454 3.265 -20.239 1.00 87.31 115 SER A N 1
ATOM 954 C CA . SER A 1 115 ? 15.615 2.690 -21.293 1.00 87.31 115 SER A CA 1
ATOM 955 C C . SER A 1 115 ? 14.130 2.733 -20.929 1.00 87.31 115 SER A C 1
ATOM 957 O O . SER A 1 115 ? 13.419 3.638 -21.367 1.00 87.31 115 SER A O 1
ATOM 959 N N . SER A 1 116 ? 13.670 1.795 -20.106 1.00 84.44 116 SER A N 1
ATOM 960 C CA . SER A 1 116 ? 12.258 1.541 -19.820 1.00 84.44 116 SER A CA 1
ATOM 961 C C . SER A 1 116 ? 11.530 2.710 -19.162 1.00 84.44 116 SER A C 1
ATOM 963 O O . SER A 1 116 ? 10.369 2.959 -19.481 1.00 84.44 116 SER A O 1
ATOM 965 N N . PHE A 1 117 ? 12.211 3.494 -18.325 1.00 87.25 117 PHE A N 1
ATOM 966 C CA . PHE A 1 117 ? 11.635 4.673 -17.677 1.00 87.25 117 PHE A CA 1
ATOM 967 C C . PHE A 1 117 ? 11.086 5.694 -18.685 1.00 87.25 117 PHE A C 1
ATOM 969 O O . PHE A 1 117 ? 10.042 6.291 -18.450 1.00 87.25 117 PHE A O 1
ATOM 976 N N . LYS A 1 118 ? 11.725 5.840 -19.855 1.00 88.31 118 LYS A N 1
ATOM 977 C CA . LYS A 1 118 ? 11.284 6.773 -20.910 1.00 88.31 118 LYS A CA 1
ATOM 978 C C . LYS A 1 118 ? 9.943 6.389 -21.539 1.00 88.31 118 LYS A C 1
ATOM 980 O O . LYS A 1 118 ? 9.323 7.218 -22.198 1.00 88.31 118 LYS A O 1
ATOM 985 N N . SER A 1 119 ? 9.531 5.130 -21.396 1.00 87.25 119 SER A N 1
ATOM 986 C CA . SER A 1 119 ? 8.271 4.627 -21.948 1.00 87.25 119 SER A CA 1
ATOM 987 C C . SER A 1 119 ? 7.068 4.884 -21.036 1.00 87.25 119 SER A C 1
ATOM 989 O O . SER A 1 119 ? 5.934 4.852 -21.514 1.00 87.25 119 SER A O 1
ATOM 991 N N . ILE A 1 120 ? 7.313 5.192 -19.758 1.00 89.06 120 ILE A N 1
ATOM 992 C CA . ILE A 1 120 ? 6.278 5.430 -18.753 1.00 89.06 120 ILE A CA 1
ATOM 993 C C . ILE A 1 120 ? 5.840 6.895 -18.825 1.00 89.06 120 ILE A C 1
ATOM 995 O O . ILE A 1 120 ? 6.665 7.805 -18.749 1.00 89.06 120 ILE A O 1
ATOM 999 N N . ARG A 1 121 ? 4.537 7.127 -18.999 1.00 90.81 121 ARG A N 1
ATOM 1000 C CA . ARG A 1 121 ? 3.959 8.479 -19.126 1.00 90.81 121 ARG A CA 1
ATOM 1001 C C . ARG A 1 121 ? 3.247 8.949 -17.864 1.00 90.81 121 ARG A C 1
ATOM 1003 O O . ARG A 1 121 ? 3.169 10.152 -17.634 1.00 90.81 121 ARG A O 1
ATOM 1010 N N . GLU A 1 122 ? 2.742 8.009 -17.073 1.00 92.81 122 GLU A N 1
ATOM 1011 C CA . GLU A 1 122 ? 1.938 8.287 -15.888 1.00 92.81 122 GLU A CA 1
ATOM 1012 C C . GLU A 1 122 ? 2.780 8.220 -14.604 1.00 92.81 122 GLU A C 1
ATOM 1014 O O . GLU A 1 122 ? 3.737 7.446 -14.540 1.00 92.81 122 GLU A O 1
ATOM 1019 N N . PRO A 1 123 ? 2.444 8.998 -13.560 1.00 91.81 123 PRO A N 1
ATOM 1020 C CA . PRO A 1 123 ? 3.082 8.883 -12.251 1.00 91.81 123 PRO A CA 1
ATOM 1021 C C . PRO A 1 123 ? 2.852 7.506 -11.615 1.00 91.81 123 PRO A C 1
ATOM 1023 O O . PRO A 1 123 ? 1.718 7.051 -11.507 1.00 91.81 123 PRO A O 1
ATOM 1026 N N . PHE A 1 124 ? 3.908 6.871 -11.119 1.00 93.25 124 PHE A N 1
ATOM 1027 C CA . PHE A 1 124 ? 3.851 5.523 -10.546 1.00 93.25 124 PHE A CA 1
ATOM 1028 C C . PHE A 1 124 ? 4.683 5.425 -9.266 1.00 93.25 124 PHE A C 1
ATOM 1030 O O . PHE A 1 124 ? 5.492 6.309 -8.965 1.00 93.25 124 PHE A O 1
ATOM 1037 N N . VAL A 1 125 ? 4.492 4.343 -8.510 1.00 93.31 125 VAL A N 1
ATOM 1038 C CA . VAL A 1 125 ? 5.271 4.056 -7.301 1.00 93.31 125 VAL A CA 1
ATOM 1039 C C . VAL A 1 125 ? 6.398 3.093 -7.656 1.00 93.31 125 VAL A C 1
ATOM 1041 O O . VAL A 1 125 ? 6.155 1.959 -8.055 1.00 93.31 125 VAL A O 1
ATOM 1044 N N . LEU A 1 126 ? 7.643 3.541 -7.504 1.00 92.75 126 LEU A N 1
ATOM 1045 C CA . LEU A 1 126 ? 8.825 2.705 -7.702 1.00 92.75 126 LEU A CA 1
ATOM 1046 C C . LEU A 1 126 ? 9.251 2.064 -6.377 1.00 92.75 126 LEU A C 1
ATOM 1048 O O . LEU A 1 126 ? 9.465 2.769 -5.392 1.00 92.75 126 LEU A O 1
ATOM 1052 N N . ILE A 1 127 ? 9.454 0.747 -6.380 1.00 91.62 127 ILE A N 1
ATOM 1053 C CA . ILE A 1 127 ? 10.041 0.002 -5.263 1.00 91.62 127 ILE A CA 1
ATOM 1054 C C . ILE A 1 127 ? 11.339 -0.659 -5.730 1.00 91.62 127 ILE A C 1
ATOM 1056 O O . ILE A 1 127 ? 11.357 -1.375 -6.730 1.00 91.62 127 ILE A O 1
ATOM 1060 N N . SER A 1 128 ? 12.419 -0.437 -4.982 1.00 89.75 128 SER A N 1
ATOM 1061 C CA . SER A 1 128 ? 13.715 -1.100 -5.160 1.00 89.75 128 SER A CA 1
ATOM 1062 C C . SER A 1 128 ? 14.329 -1.370 -3.794 1.00 89.75 128 SER A C 1
ATOM 1064 O O . SER A 1 128 ? 14.120 -0.594 -2.860 1.00 89.75 128 SER A O 1
ATOM 1066 N N . ILE A 1 129 ? 15.079 -2.462 -3.670 1.00 82.38 129 ILE A N 1
ATOM 1067 C CA . ILE A 1 129 ? 15.583 -2.944 -2.377 1.00 82.38 129 ILE A CA 1
ATOM 1068 C C . ILE A 1 129 ? 17.091 -3.074 -2.442 1.00 82.38 129 ILE A C 1
ATOM 1070 O O . ILE A 1 129 ? 17.610 -3.862 -3.231 1.00 82.38 129 ILE A O 1
ATOM 1074 N N . ILE A 1 130 ? 17.762 -2.262 -1.633 1.00 65.38 130 ILE A N 1
ATOM 1075 C CA . ILE A 1 130 ? 19.221 -2.209 -1.510 1.00 65.38 130 ILE A CA 1
ATOM 1076 C C . ILE A 1 130 ? 19.719 -3.387 -0.675 1.00 65.38 130 ILE A C 1
ATOM 1078 O O . ILE A 1 130 ? 19.075 -3.680 0.358 1.00 65.38 130 ILE A O 1
#

Foldseek 3Di:
DPVVVVVVVVVVVVVVVVVVVVVVVVVVVVVVVVVVVVVVVVVVVVVVVVPPPPDPDPPDDDPPDDPPPPDCDLVNLQVPAPEEPDPVGHDQQLPDEAAGEYEYEPVCVVVCVVPVVVSHDYDYHYDYDD

Organism: NCBI:txid433720

Sequence (130 aa):
MVRFNNILTGKYYMLFCIFVLSCILYILSQFYRTILISELTILLDNTVANNNTTYYYYHHATSDRNSSYLFISGDTFRAFSDYIYDETRNDNLSSVKYGEIVFVKTDMLPSFFNSSFKSIREPFVLISII

Secondary structure (DSSP, 8-state):
--HHHHHHHHHHHHHHHHHHHHHHHHHHHHHHHHHHHHHHHHHHHHHHHHTT----------TTS---TT---HHHHHHH-SEEESSS-B--GGG--TT-EEEE-GGGHHHHHHTGGGG--S--EEE---

pLDDT: mean 79.27, std 15.74, range [42.22, 96.5]

Radius of gyration: 30.91 Å; chains: 1; bounding box: 69×53×76 Å